Protein AF-A0A4Q0LKX4-F1 (afdb_monomer)

pLDDT: mean 77.36, std 12.79, range [45.28, 92.75]

Organism: NCBI:txid47770

Structure (mmCIF, N/CA/C/O backbone):
data_AF-A0A4Q0LKX4-F1
#
_entry.id   AF-A0A4Q0LKX4-F1
#
loop_
_atom_site.group_PDB
_atom_site.id
_atom_site.type_symbol
_atom_site.label_atom_id
_atom_site.label_alt_id
_atom_site.label_comp_id
_atom_site.label_asym_id
_atom_site.label_entity_id
_atom_site.label_seq_id
_atom_site.pdbx_PDB_ins_code
_atom_site.Cartn_x
_atom_site.Cartn_y
_atom_site.Cartn_z
_atom_site.occupancy
_atom_site.B_iso_or_equiv
_atom_site.auth_seq_id
_atom_site.auth_comp_id
_atom_site.auth_asym_id
_atom_site.auth_atom_id
_atom_site.pdbx_PDB_model_num
ATOM 1 N N . TYR A 1 1 ? -16.480 -3.511 12.058 1.00 53.91 1 TYR A N 1
ATOM 2 C CA . TYR A 1 1 ? -17.243 -4.636 12.634 1.00 53.91 1 TYR A CA 1
ATOM 3 C C . TYR A 1 1 ? -17.026 -4.638 14.143 1.00 53.91 1 TYR A C 1
ATOM 5 O O . TYR A 1 1 ? -16.018 -4.083 14.560 1.00 53.91 1 TYR A O 1
ATOM 13 N N . PRO A 1 2 ? -17.916 -5.239 14.955 1.00 64.25 2 PRO A N 1
ATOM 14 C CA . PRO A 1 2 ? -17.734 -5.324 16.411 1.00 64.25 2 PRO A CA 1
ATOM 15 C C . PRO A 1 2 ? -16.416 -6.009 16.825 1.00 64.25 2 PRO A C 1
ATOM 17 O O . PRO A 1 2 ? -15.849 -5.672 17.856 1.00 64.25 2 PRO A O 1
ATOM 20 N N . LEU A 1 3 ? -15.875 -6.905 15.988 1.00 64.31 3 LEU A N 1
ATOM 21 C CA . LEU A 1 3 ? -14.554 -7.512 16.197 1.00 64.31 3 LEU A CA 1
ATOM 22 C C . LEU A 1 3 ? -13.385 -6.533 15.967 1.00 64.31 3 LEU A C 1
ATOM 24 O O . LEU A 1 3 ? -12.396 -6.591 16.690 1.00 64.31 3 LEU A O 1
ATOM 28 N N . ASP A 1 4 ? -13.502 -5.623 14.993 1.00 59.34 4 ASP A N 1
ATOM 29 C CA . ASP A 1 4 ? -12.464 -4.617 14.705 1.00 59.34 4 ASP A CA 1
ATOM 30 C C . ASP A 1 4 ? -12.321 -3.641 15.883 1.00 59.34 4 ASP A C 1
ATOM 32 O O . ASP A 1 4 ? -11.218 -3.278 16.274 1.00 59.34 4 ASP A O 1
ATOM 36 N N . GLU A 1 5 ? -13.454 -3.271 16.483 1.00 62.50 5 GLU A N 1
ATOM 37 C CA . GLU A 1 5 ? -13.545 -2.336 17.607 1.00 62.50 5 GLU A CA 1
ATOM 38 C C . GLU A 1 5 ? -12.958 -2.932 18.897 1.00 62.50 5 GLU A C 1
ATOM 40 O O . GLU A 1 5 ? -12.280 -2.234 19.645 1.00 62.50 5 GLU A O 1
ATOM 45 N N . LEU A 1 6 ? -13.123 -4.245 19.105 1.00 65.44 6 LEU A N 1
ATOM 46 C CA . LEU A 1 6 ? -12.530 -4.974 20.231 1.00 65.44 6 LEU A CA 1
ATOM 47 C C . LEU A 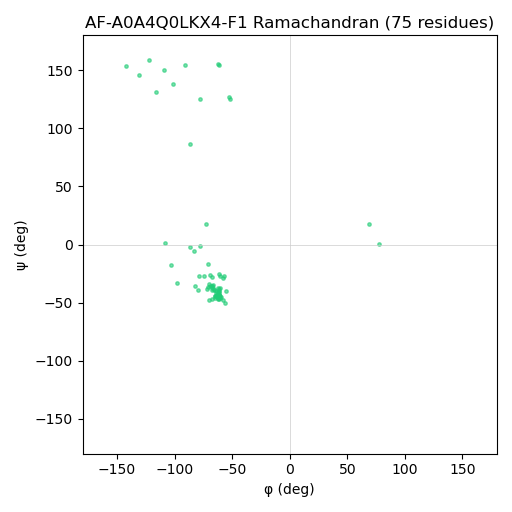1 6 ? -11.004 -5.125 20.108 1.00 65.44 6 LEU A C 1
ATOM 49 O O . LEU A 1 6 ? -10.295 -5.109 21.110 1.00 65.44 6 LEU A O 1
ATOM 53 N N . MET A 1 7 ? -10.496 -5.272 18.885 1.00 66.31 7 MET A N 1
ATOM 54 C CA . MET A 1 7 ? -9.067 -5.460 18.606 1.00 66.31 7 MET A CA 1
ATOM 55 C C . MET A 1 7 ? -8.291 -4.138 18.460 1.00 66.31 7 MET A C 1
ATOM 57 O O . MET A 1 7 ? -7.083 -4.159 18.229 1.00 66.31 7 MET A O 1
ATOM 61 N N . GLY A 1 8 ? -8.968 -2.986 18.550 1.00 62.31 8 GLY A N 1
ATOM 62 C CA . GLY A 1 8 ? -8.363 -1.679 18.277 1.00 62.31 8 GLY A CA 1
ATOM 63 C C . GLY A 1 8 ? -8.009 -1.465 16.800 1.00 62.31 8 GLY A C 1
ATOM 64 O O . GLY A 1 8 ? -7.212 -0.585 16.473 1.00 62.31 8 GLY A O 1
ATOM 65 N N . PHE A 1 9 ? -8.581 -2.263 15.893 1.00 60.97 9 PHE A N 1
ATOM 66 C CA . PHE A 1 9 ? -8.432 -2.046 14.463 1.00 60.97 9 PHE A CA 1
ATOM 67 C C . PHE A 1 9 ? -9.348 -0.910 14.023 1.00 60.97 9 PHE A C 1
ATOM 69 O O . PHE A 1 9 ? -10.563 -0.930 14.219 1.00 60.97 9 PHE A O 1
ATOM 76 N N . ASP A 1 10 ? -8.741 0.087 13.387 1.00 56.25 10 ASP A N 1
ATOM 77 C CA . ASP A 1 10 ? -9.452 1.218 12.810 1.00 56.25 10 ASP A CA 1
ATOM 78 C C . ASP A 1 10 ? -10.579 0.724 11.893 1.00 56.25 10 ASP A C 1
ATOM 80 O O . ASP A 1 10 ? -10.363 -0.058 10.956 1.00 56.25 10 ASP A O 1
ATOM 84 N N . LYS A 1 11 ? -11.801 1.192 12.158 1.00 45.28 11 LYS A N 1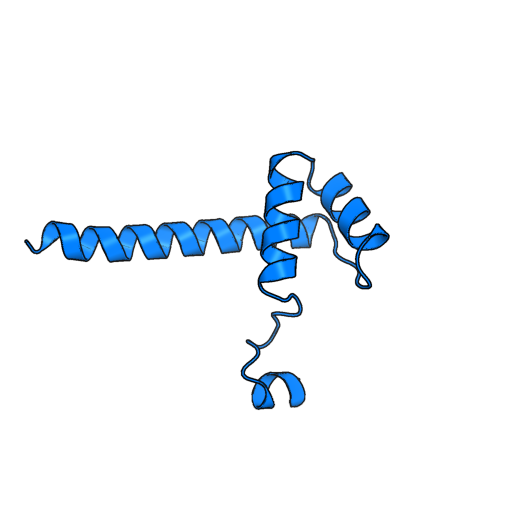
ATOM 85 C CA . LYS A 1 11 ? -12.994 0.831 11.387 1.00 45.28 11 LYS A CA 1
ATOM 86 C C . LYS A 1 11 ? -12.701 1.103 9.904 1.00 45.28 11 LYS A C 1
ATOM 88 O O . LYS A 1 11 ? -12.285 2.198 9.542 1.00 45.28 11 LYS A O 1
ATOM 93 N N . TYR A 1 12 ? -12.904 0.094 9.051 1.00 50.47 12 TYR A N 1
ATOM 94 C CA . TYR A 1 12 ? -12.621 0.108 7.602 1.00 50.47 12 TYR A CA 1
ATOM 95 C C . TYR A 1 12 ? -11.149 -0.054 7.161 1.00 50.47 12 TYR A C 1
ATOM 97 O O . TYR A 1 12 ? -10.906 -0.149 5.953 1.00 50.47 12 TYR A O 1
ATOM 105 N N . LYS A 1 13 ? -10.173 -0.203 8.070 1.00 60.31 13 LYS A N 1
ATOM 106 C CA . LYS A 1 13 ? -8.809 -0.642 7.713 1.00 60.31 13 LYS A CA 1
ATOM 107 C C . LYS A 1 13 ? -8.728 -2.171 7.700 1.00 60.31 13 LYS A C 1
ATOM 109 O O . LYS A 1 13 ? -8.346 -2.805 8.671 1.00 60.31 13 LYS A O 1
ATOM 114 N N . ARG A 1 14 ? -9.073 -2.773 6.557 1.00 65.44 14 ARG A N 1
ATOM 115 C CA . ARG A 1 14 ? -8.998 -4.235 6.340 1.00 65.44 14 ARG A CA 1
ATOM 116 C C . ARG A 1 14 ? -7.586 -4.766 6.055 1.00 65.44 14 ARG A C 1
ATOM 118 O O . ARG A 1 14 ? -7.423 -5.962 5.844 1.00 65.44 14 ARG A O 1
ATOM 125 N N . TYR A 1 15 ? -6.580 -3.894 6.010 1.00 73.69 15 TYR A N 1
ATOM 126 C CA . TYR A 1 15 ? -5.214 -4.255 5.642 1.00 73.69 15 TYR A CA 1
ATOM 127 C C . TYR A 1 15 ? -4.281 -4.035 6.826 1.00 73.69 15 TYR A C 1
ATOM 129 O O . TYR A 1 15 ? -4.291 -2.965 7.435 1.00 73.69 15 TYR A O 1
ATOM 137 N N . SER A 1 16 ? -3.457 -5.039 7.130 1.00 77.94 16 SER A N 1
ATOM 138 C CA . SER A 1 16 ? -2.384 -4.891 8.111 1.00 77.94 16 SER A CA 1
ATOM 139 C C . SER A 1 16 ? -1.383 -3.827 7.650 1.00 77.94 16 SER A C 1
ATOM 141 O O . SER A 1 16 ? -1.229 -3.577 6.453 1.00 77.94 16 SER A O 1
ATOM 143 N N . ILE A 1 17 ? -0.661 -3.218 8.593 1.00 79.50 17 ILE A N 1
ATOM 144 C CA . ILE A 1 17 ? 0.378 -2.222 8.279 1.00 79.50 17 ILE A CA 1
ATOM 145 C C . ILE A 1 17 ? 1.417 -2.813 7.311 1.00 79.50 17 ILE A C 1
ATOM 147 O O . ILE A 1 17 ? 1.820 -2.153 6.355 1.00 79.50 17 ILE A O 1
ATOM 151 N N . LEU A 1 18 ? 1.782 -4.084 7.507 1.00 83.06 18 LEU A N 1
ATOM 152 C CA . LEU A 1 18 ? 2.689 -4.810 6.619 1.00 83.06 18 LEU A CA 1
ATOM 153 C C . LEU A 1 18 ? 2.116 -4.965 5.203 1.00 83.06 18 LEU A C 1
ATOM 155 O O . LEU A 1 18 ? 2.825 -4.734 4.228 1.00 83.06 18 LEU A O 1
ATOM 159 N N . ALA A 1 19 ? 0.831 -5.311 5.080 1.00 84.62 19 ALA A N 1
ATOM 160 C CA . ALA A 1 19 ? 0.178 -5.412 3.778 1.00 84.62 19 ALA A CA 1
ATOM 161 C C . ALA A 1 19 ? 0.169 -4.058 3.059 1.00 84.62 19 ALA A C 1
ATOM 163 O O . ALA A 1 19 ? 0.494 -3.991 1.877 1.00 84.62 19 ALA A O 1
ATOM 164 N N . VAL A 1 20 ? -0.129 -2.968 3.773 1.00 85.25 20 VAL A N 1
ATOM 165 C CA . VAL A 1 20 ? -0.082 -1.615 3.205 1.00 85.25 20 VAL A CA 1
ATOM 166 C C . VAL A 1 20 ? 1.333 -1.263 2.743 1.00 85.25 20 VAL A C 1
ATOM 168 O O . VAL A 1 20 ? 1.481 -0.792 1.620 1.00 85.25 20 VAL A O 1
ATOM 171 N N . LYS A 1 21 ? 2.373 -1.544 3.542 1.00 87.38 21 LYS A N 1
ATOM 172 C CA . LYS A 1 21 ? 3.776 -1.327 3.145 1.00 87.38 21 LYS A CA 1
ATOM 173 C C . LYS A 1 21 ? 4.116 -2.070 1.852 1.00 87.38 21 LYS A C 1
ATOM 175 O O . LYS A 1 21 ? 4.600 -1.449 0.912 1.00 87.38 21 LYS A O 1
ATOM 180 N N . ASN A 1 22 ? 3.799 -3.360 1.779 1.00 88.12 22 ASN A N 1
ATOM 181 C CA . ASN A 1 22 ? 4.095 -4.172 0.599 1.00 88.12 22 ASN A CA 1
ATOM 182 C C . ASN A 1 22 ? 3.328 -3.676 -0.639 1.00 88.12 22 ASN A C 1
ATOM 184 O O . ASN A 1 22 ? 3.892 -3.608 -1.728 1.00 88.12 22 ASN A O 1
ATOM 188 N N . ILE A 1 23 ? 2.060 -3.274 -0.484 1.00 88.06 23 ILE A N 1
ATOM 189 C CA . ILE A 1 23 ? 1.267 -2.680 -1.572 1.00 88.06 23 ILE A CA 1
ATOM 190 C C . ILE A 1 23 ? 1.912 -1.377 -2.062 1.00 88.06 23 ILE A C 1
ATOM 192 O O . ILE A 1 23 ? 2.002 -1.162 -3.269 1.00 88.06 23 ILE A O 1
ATOM 196 N N . LEU A 1 24 ? 2.372 -0.520 -1.145 1.00 87.88 24 LEU A N 1
ATOM 197 C CA . LEU A 1 24 ? 3.034 0.741 -1.483 1.00 87.88 24 LEU A CA 1
ATOM 198 C C . LEU A 1 24 ? 4.361 0.505 -2.218 1.00 87.88 24 LEU A C 1
ATOM 200 O O . LEU A 1 24 ? 4.598 1.144 -3.241 1.00 87.88 24 LEU A O 1
ATOM 204 N N . GLU A 1 25 ? 5.177 -0.442 -1.751 1.00 89.19 25 GLU A N 1
ATOM 205 C CA . GLU A 1 25 ? 6.446 -0.818 -2.389 1.00 89.19 25 GLU A CA 1
ATOM 206 C C . GLU A 1 25 ? 6.242 -1.382 -3.795 1.00 89.19 25 GLU A C 1
ATOM 208 O O . GLU A 1 25 ? 6.918 -0.967 -4.730 1.00 89.19 25 GLU A O 1
ATOM 213 N N . VAL A 1 26 ? 5.266 -2.270 -3.994 1.00 89.31 26 VAL A N 1
ATOM 214 C CA . VAL A 1 26 ? 4.970 -2.792 -5.338 1.00 89.31 26 VAL A CA 1
ATOM 215 C C . VAL A 1 26 ? 4.399 -1.688 -6.237 1.00 89.31 26 VAL A C 1
ATOM 217 O O . VAL A 1 26 ? 4.732 -1.629 -7.420 1.00 89.31 26 VAL A O 1
ATOM 220 N N . SER A 1 27 ? 3.601 -0.768 -5.683 1.00 88.62 27 SER A N 1
ATOM 221 C CA . SER A 1 27 ? 3.021 0.351 -6.437 1.00 88.62 27 SER A CA 1
ATOM 222 C C . SER A 1 27 ? 4.021 1.432 -6.856 1.00 88.62 27 SER A C 1
ATOM 224 O O . SER A 1 27 ? 3.695 2.239 -7.725 1.00 88.62 27 SER A O 1
ATOM 226 N N . SER A 1 28 ? 5.212 1.477 -6.248 1.00 88.38 28 SER A N 1
ATOM 227 C CA . SER A 1 28 ? 6.273 2.402 -6.664 1.00 88.38 28 SER A CA 1
ATOM 228 C C . SER A 1 28 ? 7.015 1.898 -7.906 1.00 88.38 28 SER A C 1
ATOM 230 O O . SER A 1 28 ? 7.514 2.703 -8.688 1.00 88.38 28 SER A O 1
ATOM 232 N N . VAL A 1 29 ? 7.042 0.575 -8.111 1.00 91.06 29 VAL A N 1
ATOM 233 C CA . VAL A 1 29 ? 7.726 -0.085 -9.234 1.00 91.06 29 VAL A CA 1
ATOM 234 C C . VAL A 1 29 ? 6.758 -0.425 -10.372 1.00 91.06 29 VAL A C 1
ATOM 236 O O . VAL A 1 29 ? 7.134 -0.392 -11.542 1.00 91.06 29 VAL A O 1
ATOM 239 N N . ALA A 1 30 ? 5.504 -0.751 -10.053 1.00 89.81 30 ALA A N 1
ATOM 240 C CA . ALA A 1 30 ? 4.510 -1.221 -11.012 1.00 89.81 30 ALA A CA 1
ATOM 241 C C . ALA A 1 30 ? 3.256 -0.337 -11.050 1.00 89.81 30 ALA A C 1
ATOM 243 O O . ALA A 1 30 ? 2.904 0.356 -10.099 1.00 89.81 30 ALA A O 1
ATOM 244 N N . THR A 1 31 ? 2.506 -0.414 -12.154 1.00 92.75 31 THR A N 1
ATOM 245 C CA . THR A 1 31 ? 1.211 0.277 -12.263 1.00 92.75 31 THR A CA 1
ATOM 246 C C . THR A 1 31 ? 0.219 -0.234 -11.213 1.00 92.75 31 THR A C 1
ATOM 248 O O . THR A 1 31 ? 0.274 -1.391 -10.789 1.00 92.75 31 THR A O 1
ATOM 251 N N . TYR A 1 32 ? -0.766 0.584 -10.832 1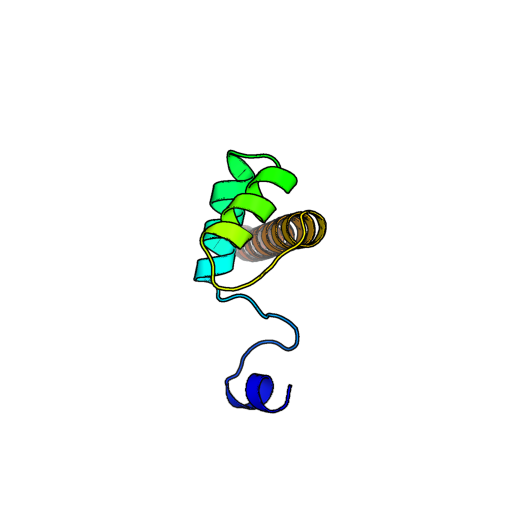.00 90.38 32 TYR A N 1
ATOM 252 C CA . TYR A 1 32 ? -1.776 0.182 -9.839 1.00 90.38 32 TYR A CA 1
ATOM 253 C C . TYR A 1 32 ? -2.600 -1.042 -10.256 1.00 90.38 32 TYR A C 1
ATOM 255 O O . TYR A 1 32 ? -3.067 -1.791 -9.400 1.00 90.38 32 TYR A O 1
ATOM 263 N N . ARG A 1 33 ? -2.763 -1.275 -11.565 1.00 88.88 33 ARG A N 1
ATOM 264 C CA . ARG A 1 33 ? -3.431 -2.476 -12.089 1.00 88.88 33 ARG A CA 1
ATOM 265 C C . ARG A 1 33 ? -2.583 -3.724 -11.857 1.00 88.88 33 ARG A C 1
ATOM 267 O O . ARG A 1 33 ? -3.091 -4.700 -11.316 1.00 88.88 33 ARG A O 1
ATOM 274 N N . ASN A 1 34 ? -1.294 -3.658 -12.183 1.00 90.31 34 ASN A N 1
ATOM 275 C CA . ASN A 1 34 ? -0.368 -4.770 -11.968 1.00 90.31 34 ASN A CA 1
ATOM 276 C C . ASN A 1 34 ? -0.133 -5.022 -10.474 1.00 90.31 34 ASN A C 1
ATOM 278 O O . ASN A 1 34 ? -0.057 -6.169 -10.053 1.00 90.31 34 ASN A O 1
ATOM 282 N N . THR A 1 35 ? -0.111 -3.961 -9.665 1.00 87.81 35 THR A N 1
ATOM 283 C CA . THR A 1 35 ? -0.029 -4.061 -8.202 1.00 87.81 35 THR A CA 1
ATOM 284 C C . THR A 1 35 ? -1.239 -4.793 -7.635 1.00 87.81 35 THR A C 1
ATOM 286 O O . THR A 1 35 ? -1.080 -5.718 -6.848 1.00 87.81 35 THR A O 1
ATOM 289 N N . ALA A 1 36 ? -2.452 -4.434 -8.066 1.00 89.12 36 ALA A N 1
ATOM 290 C CA . ALA A 1 36 ? -3.657 -5.137 -7.641 1.00 89.12 36 ALA A CA 1
ATOM 291 C C . ALA A 1 36 ? -3.633 -6.617 -8.058 1.00 89.12 36 ALA A C 1
ATOM 293 O O . ALA A 1 36 ? -3.994 -7.473 -7.259 1.00 89.12 36 ALA A O 1
ATOM 294 N N . LEU A 1 37 ? -3.156 -6.935 -9.267 1.00 90.56 37 LEU A N 1
ATOM 295 C CA . LEU A 1 37 ? -2.991 -8.325 -9.705 1.00 90.56 37 LEU A CA 1
ATOM 296 C C . LEU A 1 37 ? -1.984 -9.093 -8.840 1.00 90.56 37 LEU A C 1
ATOM 298 O O . LEU A 1 37 ? -2.296 -10.194 -8.397 1.00 90.56 37 LEU A O 1
ATOM 302 N N . ALA A 1 38 ? -0.816 -8.512 -8.555 1.00 89.00 38 ALA A N 1
ATOM 303 C CA . ALA A 1 38 ? 0.193 -9.127 -7.695 1.00 89.00 38 ALA A CA 1
ATOM 304 C C . ALA A 1 38 ? -0.345 -9.378 -6.280 1.00 89.00 38 ALA A C 1
ATOM 306 O O . ALA A 1 38 ? -0.184 -10.469 -5.742 1.00 89.00 38 AL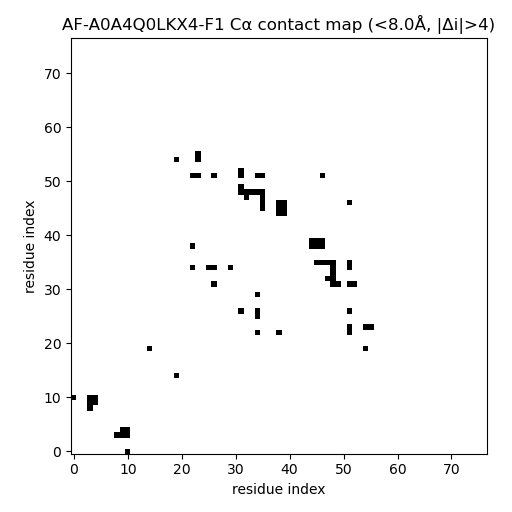A A O 1
ATOM 307 N N . VAL A 1 39 ? -1.047 -8.403 -5.699 1.00 86.75 39 VAL A N 1
ATOM 308 C CA . VAL A 1 39 ? -1.645 -8.536 -4.365 1.00 86.75 39 VAL A CA 1
ATOM 309 C C . VAL A 1 39 ? -2.717 -9.621 -4.363 1.00 86.75 39 VAL A C 1
ATOM 311 O O . VAL 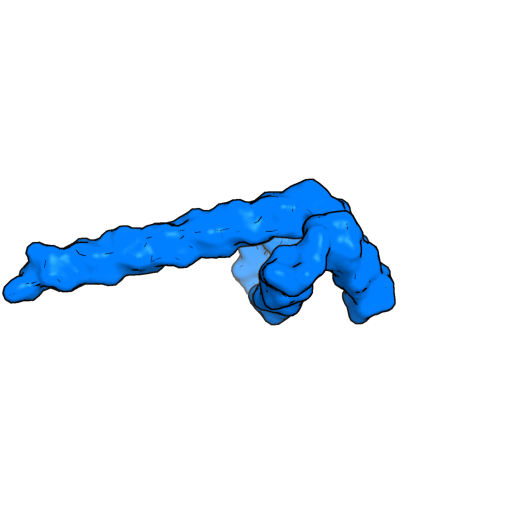A 1 39 ? -2.686 -10.472 -3.487 1.00 86.75 39 VAL A O 1
ATOM 314 N N . ASN A 1 40 ? -3.590 -9.663 -5.370 1.00 87.94 40 ASN A N 1
ATOM 315 C CA . ASN A 1 40 ? -4.638 -10.685 -5.472 1.00 87.94 40 ASN A CA 1
ATOM 316 C C . ASN A 1 40 ? -4.079 -12.093 -5.719 1.00 87.94 40 ASN A C 1
ATOM 318 O O . ASN A 1 40 ? -4.721 -13.074 -5.368 1.00 87.94 40 ASN A O 1
ATOM 322 N N . CYS A 1 41 ? -2.912 -12.196 -6.358 1.00 87.19 41 CYS A N 1
ATOM 323 C CA . CYS A 1 41 ? -2.261 -13.472 -6.643 1.00 87.19 41 CYS A CA 1
ATOM 324 C C . CYS A 1 41 ? -1.457 -14.001 -5.447 1.00 87.19 41 CYS A C 1
ATOM 326 O O . CYS A 1 41 ? -1.367 -15.209 -5.254 1.00 87.19 41 CYS A O 1
ATOM 328 N N . LEU A 1 42 ? -0.833 -13.104 -4.679 1.00 87.00 42 LEU A N 1
ATOM 329 C CA . LEU A 1 42 ? 0.116 -13.452 -3.615 1.00 87.00 42 LEU A CA 1
ATOM 330 C C . LEU A 1 42 ? -0.483 -13.333 -2.211 1.00 87.00 42 LEU A C 1
ATOM 332 O O . LEU A 1 42 ? 0.077 -13.866 -1.256 1.00 87.00 42 LEU A O 1
ATOM 336 N N . SER A 1 43 ? -1.600 -12.624 -2.069 1.00 80.94 43 SER A N 1
ATOM 337 C CA . SER A 1 43 ? -2.291 -12.427 -0.794 1.00 80.94 43 SER A CA 1
ATOM 338 C C . SER A 1 43 ? -3.604 -13.198 -0.780 1.00 80.94 43 SER A C 1
ATOM 340 O O . SER A 1 43 ? -4.271 -13.333 -1.799 1.00 80.94 43 SER A O 1
ATOM 342 N N . GLY A 1 44 ? -4.037 -13.637 0.404 1.00 80.44 44 GLY A N 1
ATOM 343 C CA . GLY A 1 44 ? -5.345 -14.280 0.595 1.00 80.44 44 GLY A CA 1
ATOM 344 C C . GLY A 1 44 ? -6.545 -13.325 0.516 1.00 80.44 44 GLY A C 1
ATOM 345 O O . G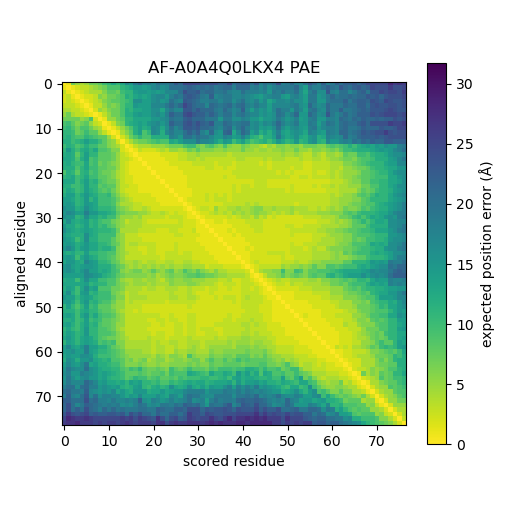LY A 1 44 ? -7.609 -13.646 1.039 1.00 80.44 44 GLY A O 1
ATOM 346 N N . PHE A 1 45 ? -6.379 -12.129 -0.057 1.00 82.31 45 PHE A N 1
ATOM 347 C CA . PHE A 1 45 ? -7.426 -11.116 -0.162 1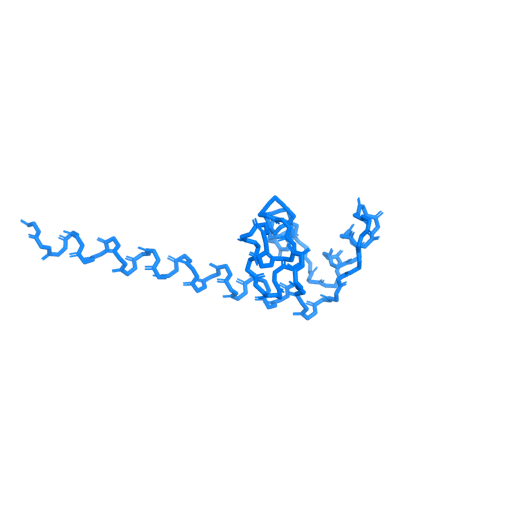.00 82.31 45 PHE A CA 1
ATOM 348 C C . PHE A 1 45 ? -7.361 -10.378 -1.498 1.00 82.31 45 PHE A C 1
ATOM 350 O O . PHE A 1 45 ? -6.295 -10.221 -2.091 1.00 82.31 45 PHE A O 1
ATOM 357 N N . ASN A 1 46 ? -8.514 -9.857 -1.923 1.00 83.75 46 ASN A N 1
ATOM 358 C CA . ASN A 1 46 ? -8.638 -9.114 -3.168 1.00 83.75 46 ASN A CA 1
ATOM 359 C C . ASN A 1 46 ? -8.685 -7.602 -2.929 1.00 83.75 46 ASN A C 1
ATOM 361 O O . ASN A 1 46 ? -9.403 -7.110 -2.057 1.00 83.75 46 ASN A O 1
ATOM 365 N N . ILE A 1 47 ? -7.973 -6.868 -3.776 1.00 86.19 47 ILE A N 1
ATOM 366 C CA . ILE A 1 47 ? -7.940 -5.414 -3.849 1.00 86.19 47 ILE A CA 1
ATOM 367 C C . ILE A 1 47 ? -8.130 -4.959 -5.302 1.00 86.19 47 ILE A C 1
ATOM 369 O O . ILE A 1 47 ? -7.685 -5.603 -6.256 1.00 86.19 47 ILE A O 1
ATOM 373 N N . SER A 1 48 ? -8.804 -3.826 -5.490 1.00 88.19 48 SER A N 1
ATOM 374 C CA . SER A 1 48 ? -8.922 -3.164 -6.788 1.00 88.19 48 SER A CA 1
ATOM 375 C C . SER A 1 48 ? -7.795 -2.153 -7.005 1.00 88.19 48 SER A C 1
ATOM 377 O O . SER A 1 48 ? -7.267 -1.561 -6.063 1.00 88.19 48 SER A O 1
ATOM 379 N N . HIS A 1 49 ? -7.464 -1.867 -8.266 1.00 86.00 49 HIS A N 1
ATOM 380 C CA . HIS A 1 49 ? -6.462 -0.844 -8.598 1.00 86.00 49 HIS A CA 1
ATOM 381 C C . HIS A 1 49 ? -6.817 0.550 -8.038 1.00 86.00 49 HIS A C 1
ATOM 383 O O . HIS A 1 49 ? -5.934 1.344 -7.721 1.00 86.00 49 HIS A O 1
ATOM 389 N N . MET A 1 50 ? -8.112 0.849 -7.885 1.00 87.44 50 MET A N 1
ATOM 390 C CA . MET A 1 50 ? -8.588 2.104 -7.302 1.00 87.44 50 MET A CA 1
ATOM 391 C C . MET A 1 50 ? -8.335 2.148 -5.789 1.00 87.44 50 MET A C 1
ATOM 393 O O . MET A 1 50 ? -7.931 3.181 -5.258 1.00 87.44 50 MET A O 1
ATOM 397 N N . GLN A 1 51 ? -8.506 1.016 -5.098 1.00 86.50 51 GLN A N 1
ATOM 398 C CA . GLN A 1 51 ? -8.169 0.889 -3.679 1.00 86.50 51 GLN A CA 1
ATOM 399 C C . GLN A 1 51 ? -6.661 1.026 -3.439 1.00 86.50 51 GLN A C 1
ATOM 401 O O . GLN A 1 51 ? -6.273 1.701 -2.488 1.00 86.50 51 GLN A O 1
ATOM 406 N N . VAL A 1 52 ? -5.820 0.481 -4.328 1.00 87.00 52 VAL A N 1
ATOM 407 C CA . VAL A 1 52 ? -4.364 0.717 -4.304 1.00 87.00 52 VAL A CA 1
ATOM 408 C C . VAL A 1 52 ? -4.061 2.217 -4.407 1.00 87.00 52 VAL A C 1
ATOM 410 O O . VAL A 1 52 ? -3.341 2.758 -3.572 1.00 87.00 52 VAL A O 1
ATOM 413 N N . GLY A 1 53 ? -4.681 2.926 -5.356 1.00 87.62 53 GLY A N 1
ATOM 414 C CA . GLY A 1 53 ? -4.506 4.377 -5.489 1.00 87.62 53 GLY A CA 1
ATOM 415 C C . GLY A 1 53 ? -4.954 5.168 -4.251 1.00 87.62 53 GLY A C 1
ATOM 416 O O . GLY A 1 53 ? -4.301 6.135 -3.856 1.00 87.62 53 GLY A O 1
ATOM 417 N N . ASN A 1 54 ? -6.038 4.748 -3.593 1.00 88.88 54 ASN A N 1
ATOM 418 C CA . ASN A 1 54 ? -6.492 5.369 -2.347 1.00 88.88 54 ASN A CA 1
ATOM 419 C C . ASN A 1 54 ? -5.521 5.119 -1.183 1.00 88.88 54 ASN A C 1
ATOM 421 O O . ASN A 1 54 ? -5.284 6.039 -0.398 1.00 88.88 54 ASN A O 1
ATOM 425 N N . LEU A 1 55 ? -4.919 3.926 -1.098 1.00 86.50 55 LEU A N 1
ATOM 426 C CA . LEU A 1 55 ? -3.880 3.617 -0.108 1.00 86.50 55 LEU A CA 1
ATOM 427 C C . LEU A 1 55 ? -2.642 4.498 -0.297 1.00 86.50 55 LEU A C 1
ATOM 429 O O . LEU A 1 55 ? -2.155 5.070 0.676 1.00 86.50 55 LEU A O 1
ATOM 433 N N . VAL A 1 56 ? -2.191 4.684 -1.541 1.00 86.56 56 VAL A N 1
ATOM 434 C CA . VAL A 1 56 ? -1.063 5.577 -1.865 1.00 86.56 56 VAL A CA 1
ATOM 435 C C . VAL A 1 56 ? -1.366 7.020 -1.454 1.00 86.56 56 VAL A C 1
ATOM 437 O O . VAL A 1 56 ? -0.552 7.663 -0.791 1.00 86.56 56 VAL A O 1
ATOM 440 N N . LYS A 1 57 ? -2.563 7.531 -1.773 1.00 89.06 57 LYS A N 1
ATOM 441 C CA . LYS A 1 57 ? -2.983 8.885 -1.367 1.00 89.06 57 LYS A CA 1
ATOM 442 C C . LYS A 1 57 ? -3.044 9.045 0.152 1.00 89.06 57 LYS A C 1
ATOM 444 O O . LYS A 1 57 ? -2.645 10.087 0.666 1.00 89.06 57 LYS A O 1
ATOM 449 N N . MET A 1 58 ? -3.549 8.038 0.865 1.00 85.38 58 MET A N 1
ATOM 450 C CA . MET A 1 58 ? -3.607 8.049 2.328 1.00 85.38 58 MET A CA 1
ATOM 451 C C . MET A 1 58 ? -2.200 8.053 2.937 1.00 85.38 58 MET A C 1
ATOM 453 O O . MET A 1 58 ? -1.928 8.859 3.822 1.00 85.38 58 MET A O 1
ATOM 457 N N . ALA A 1 59 ? -1.292 7.220 2.422 1.00 83.38 59 ALA A N 1
ATOM 458 C CA . ALA A 1 59 ? 0.100 7.189 2.861 1.00 83.38 59 ALA A CA 1
ATOM 459 C C . ALA A 1 59 ? 0.794 8.543 2.643 1.00 83.38 59 ALA A C 1
ATOM 461 O O . ALA A 1 59 ? 1.414 9.069 3.563 1.00 83.38 59 ALA A O 1
ATOM 462 N N . GLY A 1 60 ? 0.603 9.162 1.472 1.00 82.94 60 GLY A N 1
ATOM 463 C CA . GLY A 1 60 ? 1.135 10.497 1.188 1.00 82.94 60 GLY A CA 1
ATOM 464 C C . GLY A 1 60 ? 0.595 11.582 2.127 1.00 82.94 60 GLY A C 1
ATOM 465 O O . GLY A 1 60 ? 1.352 12.448 2.556 1.00 82.94 60 GLY A O 1
ATOM 466 N N . LYS A 1 61 ? -0.692 11.526 2.498 1.00 85.69 61 LYS A N 1
ATOM 467 C CA . LYS A 1 61 ? -1.278 12.444 3.492 1.00 85.69 61 LYS A CA 1
ATOM 468 C C . LYS A 1 61 ? -0.663 12.265 4.879 1.00 85.69 61 LYS A C 1
ATOM 470 O O . LYS A 1 61 ? -0.375 13.261 5.530 1.00 85.69 61 LYS A O 1
ATOM 475 N N . ASN A 1 62 ? -0.431 11.025 5.305 1.00 81.44 62 ASN A N 1
ATOM 476 C CA . ASN A 1 62 ? 0.170 10.745 6.609 1.00 81.44 62 ASN A CA 1
ATOM 477 C C . ASN A 1 62 ? 1.628 11.215 6.681 1.00 81.44 62 ASN A C 1
ATOM 479 O O . ASN A 1 62 ? 2.027 11.781 7.692 1.00 81.44 62 ASN A O 1
ATOM 483 N N . ILE A 1 63 ? 2.400 11.037 5.603 1.00 78.06 63 ILE A N 1
ATOM 484 C CA . ILE A 1 63 ? 3.777 11.549 5.521 1.00 78.06 63 ILE A CA 1
ATOM 485 C C . ILE A 1 63 ? 3.781 13.077 5.622 1.00 78.06 63 ILE A C 1
ATOM 487 O O . ILE A 1 63 ? 4.541 13.627 6.411 1.00 78.06 63 ILE A O 1
ATOM 491 N N . LYS A 1 64 ? 2.894 13.762 4.887 1.00 76.12 64 LYS A N 1
ATOM 492 C CA . LYS A 1 64 ? 2.764 15.226 4.972 1.00 76.12 64 LYS A CA 1
ATOM 493 C C . LYS A 1 64 ? 2.361 15.701 6.367 1.00 76.12 64 LYS A C 1
ATOM 495 O O . LYS A 1 64 ? 2.949 16.648 6.865 1.00 76.12 64 LYS A O 1
ATOM 500 N N . ALA A 1 65 ? 1.411 15.026 7.013 1.00 75.75 65 ALA A N 1
ATOM 501 C CA . ALA A 1 65 ? 1.006 15.358 8.378 1.00 75.75 65 ALA A CA 1
ATOM 502 C C . ALA A 1 65 ? 2.158 15.188 9.386 1.00 75.75 65 ALA A C 1
ATOM 504 O O . ALA A 1 65 ? 2.297 16.004 10.293 1.00 75.75 65 ALA A O 1
ATOM 505 N N . GLY A 1 66 ? 3.003 14.165 9.208 1.00 68.62 66 GLY A N 1
ATOM 506 C CA . GLY A 1 66 ? 4.230 13.996 9.991 1.00 68.62 66 GLY A CA 1
ATOM 507 C C . GLY A 1 66 ? 5.243 15.117 9.745 1.00 68.62 66 GLY A C 1
ATOM 508 O O . GLY A 1 66 ? 5.736 15.706 10.696 1.00 68.62 66 GLY A O 1
ATOM 509 N N . GLN A 1 67 ? 5.479 15.482 8.481 1.00 68.94 67 GLN A N 1
ATOM 510 C CA . GLN A 1 67 ? 6.374 16.591 8.115 1.00 68.94 67 GLN A CA 1
ATOM 511 C C . GLN A 1 67 ? 5.898 17.942 8.672 1.00 68.94 67 GLN A C 1
ATOM 513 O O . GLN A 1 67 ? 6.701 18.734 9.157 1.00 68.94 67 GLN A O 1
ATOM 518 N N . GLU A 1 68 ? 4.591 18.209 8.630 1.00 70.12 68 GLU A N 1
ATOM 519 C CA . GLU A 1 68 ? 4.002 19.416 9.218 1.00 70.12 68 GLU A CA 1
ATOM 520 C C . GLU A 1 68 ? 4.126 19.427 10.748 1.00 70.12 68 GLU A C 1
ATOM 522 O O . GLU A 1 68 ? 4.331 20.489 11.333 1.00 70.12 68 GLU A O 1
ATOM 527 N N . ALA A 1 69 ? 4.034 18.267 11.405 1.00 67.69 69 ALA A N 1
ATOM 528 C CA . ALA A 1 69 ? 4.267 18.157 12.840 1.00 67.69 69 ALA A CA 1
ATOM 529 C C . ALA A 1 69 ? 5.739 18.422 13.197 1.00 67.69 69 ALA A C 1
ATOM 531 O O . ALA A 1 69 ? 5.986 19.249 14.070 1.00 67.69 69 ALA A O 1
ATOM 532 N N . ASP A 1 70 ? 6.694 17.819 12.484 1.00 61.22 70 ASP A N 1
ATOM 533 C CA . ASP A 1 70 ? 8.134 18.037 12.706 1.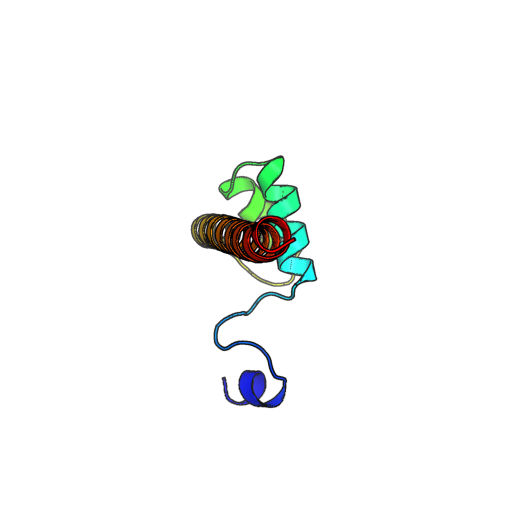00 61.22 70 ASP A CA 1
ATOM 534 C C . ASP A 1 70 ? 8.533 19.502 12.472 1.00 61.22 70 ASP A C 1
ATOM 536 O O . ASP A 1 70 ? 9.189 20.112 13.315 1.00 61.22 70 ASP A O 1
ATOM 540 N N . SER A 1 71 ? 8.026 20.130 11.404 1.00 63.84 71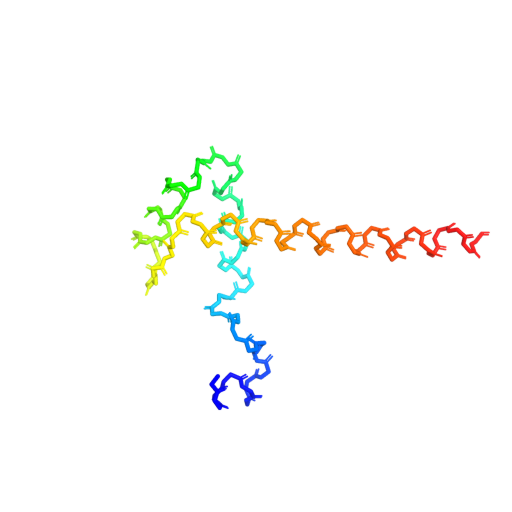 SER A N 1
ATOM 541 C CA . SER A 1 71 ? 8.301 21.547 11.117 1.00 63.84 71 SER A CA 1
ATOM 542 C C . SER A 1 71 ? 7.819 22.516 12.209 1.00 63.84 71 SER A C 1
ATOM 544 O O . SER A 1 71 ? 8.368 23.607 12.351 1.00 63.84 71 SER A O 1
ATOM 546 N N . ARG A 1 72 ? 6.806 22.135 13.004 1.00 60.66 72 ARG A N 1
ATOM 547 C CA . ARG A 1 72 ? 6.335 22.939 14.145 1.00 60.66 72 ARG A CA 1
ATOM 548 C C . ARG A 1 72 ? 7.283 22.873 15.337 1.00 60.66 72 ARG A C 1
ATOM 550 O O . ARG A 1 72 ? 7.305 23.822 16.114 1.00 60.66 72 ARG A O 1
ATOM 557 N N . TYR A 1 73 ? 8.034 21.784 15.486 1.00 58.44 73 TYR A N 1
ATOM 558 C CA . TYR A 1 73 ? 9.046 21.657 16.532 1.00 58.44 73 TYR A CA 1
ATOM 559 C C . TYR A 1 73 ? 10.337 22.384 16.141 1.00 58.44 73 TYR A C 1
ATOM 561 O O . TYR A 1 73 ? 10.896 23.088 16.977 1.00 58.44 73 TYR A O 1
ATOM 569 N N . ASP A 1 74 ? 10.736 22.317 14.868 1.00 58.97 74 ASP A N 1
ATOM 570 C CA . ASP A 1 74 ? 11.923 23.027 14.364 1.00 58.97 74 ASP A CA 1
ATOM 571 C C . ASP A 1 74 ? 11.752 24.557 14.326 1.00 58.97 74 ASP A C 1
ATOM 573 O O . ASP A 1 74 ? 12.729 25.289 14.427 1.00 58.97 74 ASP A O 1
ATOM 577 N N . ALA A 1 75 ? 10.520 25.066 14.205 1.00 58.81 75 ALA A N 1
ATOM 578 C CA . ALA A 1 75 ? 10.237 26.506 14.209 1.00 58.81 75 ALA A CA 1
ATOM 579 C C . ALA A 1 75 ? 10.119 27.130 15.617 1.00 58.81 75 ALA A C 1
ATOM 581 O O . ALA A 1 75 ? 9.930 28.342 15.730 1.00 58.81 75 ALA A O 1
ATOM 582 N N . ALA A 1 76 ? 10.168 26.317 16.678 1.00 56.56 76 ALA A N 1
ATOM 583 C CA . ALA A 1 76 ? 10.009 26.750 18.070 1.00 56.56 76 ALA A CA 1
ATOM 584 C C . ALA A 1 76 ? 11.316 26.706 18.892 1.00 56.56 76 ALA A C 1
ATOM 586 O O . ALA A 1 76 ? 11.278 27.023 20.084 1.00 56.56 76 ALA A O 1
ATOM 587 N N . GLY A 1 77 ? 12.440 26.310 18.279 1.00 49.91 77 GLY A N 1
ATOM 588 C CA . GLY A 1 77 ? 13.796 26.373 18.845 1.00 49.91 77 GLY A CA 1
ATOM 589 C C . GLY A 1 77 ? 14.609 27.516 18.255 1.00 49.91 77 GLY A C 1
ATOM 590 O O . GLY A 1 77 ? 15.464 28.046 18.997 1.00 49.91 77 GLY A O 1
#

Nearest PDB structures (foldseek):
  7sxq-assembly2_B  TM=4.682E-01  e=4.387E+00  Plasmodium falciparum 3D7
  8hud-assembly1_A  TM=4.443E-01  e=7.446E+00  Eubacterium ventriosum ATCC 27560

Solvent-accessible surface area (backbone atoms only — not comparable to full-atom values): 4501 Å² total; per-residue (Å²): 96,78,68,32,64,73,70,71,40,58,81,89,59,90,61,53,73,67,54,51,50,51,52,50,58,43,42,74,78,37,55,42,60,58,31,22,52,51,42,42,73,77,41,103,54,84,58,50,36,67,56,49,51,50,50,51,53,51,52,54,51,52,52,48,54,49,52,58,54,52,53,57,57,68,74,74,114

Secondary structure (DSSP, 8-state):
-HHHHHTTPPTT--S-HHHHHHHHHHHHHS-HHHHHHHHHHHSSS---HHHHHHHHHHHHHHHHHHHHHHHHHHTT-

Sequence (77 aa):
YPLDELMGFDKYKRYSILAVKNILEVSSVATYRNTALAVNCLSGFNISHMQVGNLVKMAGKNIKAGQEADSRYDAAG

Mean predicted aligned error: 9.2 Å

Foldseek 3Di:
DVVCVVVVHDVPCPDDPVRLVQLLVVVVVDQLQVSQVCCVVPDPDHDDSVRSVVSNVVVVVVVVVVVVVVVVVVVVD

Radius of gyration: 15.49 Å; Cα contacts (8 Å, |Δi|>4): 40; chains: 1; bounding box: 32×41×32 Å